Protein AF-A0A957WSA9-F1 (afdb_monomer_lite)

Radius of gyration: 11.17 Å; chains: 1; bounding box: 22×19×30 Å

pLDDT: mean 97.59, std 2.16, range [84.31, 98.81]

Foldseek 3Di:
DEAEEAPPPVVVVVLVVQLVVCCVVPVDDSVVSVVVSVCCVPPVVNYYYHYDD

Sequence (53 aa):
MYVCGDGRRMAPAVHETCVRIYQEATGSTLDEAERWMTEMERNYGRYVADVFA

Structure (mmCIF, N/CA/C/O backbone):
data_AF-A0A957WSA9-F1
#
_entry.id   AF-A0A957WSA9-F1
#
loop_
_atom_site.group_PDB
_atom_site.id
_atom_site.type_symbol
_atom_site.label_atom_id
_atom_site.label_alt_id
_atom_site.label_comp_id
_atom_site.label_asym_id
_atom_site.label_entity_id
_atom_site.label_seq_id
_atom_site.pdbx_PDB_ins_code
_atom_site.Cartn_x
_atom_site.Cartn_y
_atom_site.Cartn_z
_atom_site.occupancy
_atom_site.B_iso_or_equiv
_atom_site.auth_seq_id
_atom_site.auth_comp_id
_atom_site.auth_asym_id
_atom_site.auth_atom_id
_atom_site.pdbx_PDB_model_num
ATOM 1 N N . MET A 1 1 ? 8.326 -2.785 1.859 1.00 93.62 1 MET A N 1
ATOM 2 C CA . MET A 1 1 ? 7.850 -3.459 0.642 1.00 93.62 1 MET A CA 1
ATOM 3 C C . MET A 1 1 ? 8.285 -2.618 -0.537 1.00 93.62 1 MET A C 1
ATOM 5 O O . MET A 1 1 ? 8.123 -1.405 -0.484 1.00 93.62 1 MET A O 1
ATOM 9 N N . TYR 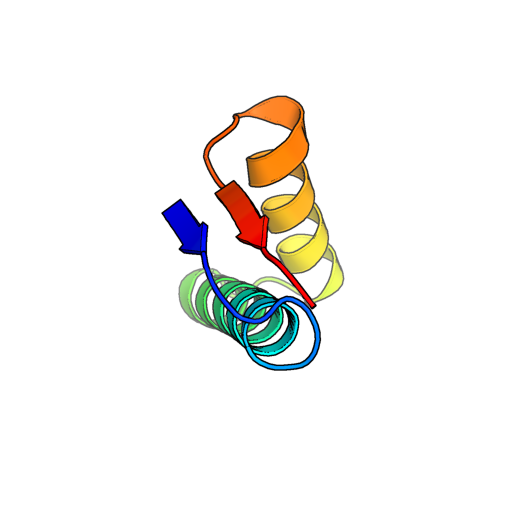A 1 2 ? 8.862 -3.258 -1.547 1.00 97.75 2 TYR A N 1
ATOM 10 C CA . TYR A 1 2 ? 9.292 -2.607 -2.779 1.00 97.75 2 TYR A CA 1
ATOM 11 C C . TYR A 1 2 ? 8.541 -3.248 -3.940 1.00 97.75 2 TYR A C 1
ATOM 13 O O . TYR A 1 2 ? 8.464 -4.476 -4.001 1.00 97.75 2 TYR A O 1
ATOM 21 N N . VAL A 1 3 ? 7.982 -2.427 -4.823 1.00 97.69 3 VAL A N 1
ATOM 22 C CA . VAL A 1 3 ? 7.265 -2.862 -6.025 1.00 97.69 3 VAL A CA 1
ATOM 23 C C . VAL A 1 3 ? 7.962 -2.242 -7.225 1.00 97.69 3 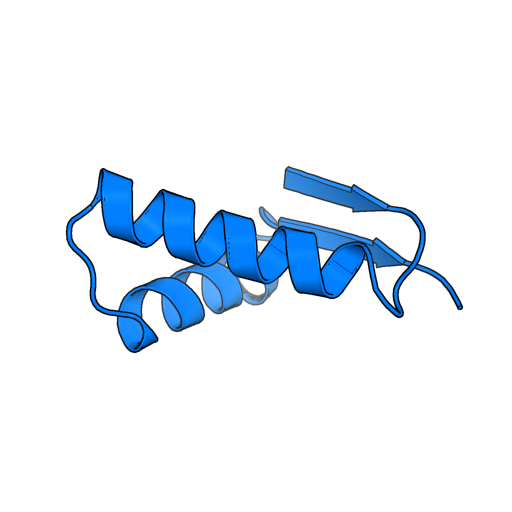VAL A C 1
ATOM 25 O O . VAL A 1 3 ? 8.117 -1.027 -7.276 1.00 97.69 3 VAL A O 1
ATOM 28 N N . CYS A 1 4 ? 8.389 -3.054 -8.189 1.00 98.25 4 CYS A N 1
ATOM 29 C CA . CYS A 1 4 ? 8.952 -2.553 -9.438 1.00 98.25 4 CYS A CA 1
ATOM 30 C C . CYS A 1 4 ? 8.430 -3.335 -10.641 1.00 98.25 4 CYS A C 1
ATOM 32 O O . CYS A 1 4 ? 8.098 -4.516 -10.527 1.00 98.25 4 CYS A O 1
ATOM 34 N N . GLY A 1 5 ? 8.326 -2.668 -11.790 1.00 97.75 5 GLY A N 1
ATOM 35 C CA . GLY A 1 5 ? 7.795 -3.264 -13.015 1.00 97.75 5 GLY A CA 1
ATOM 36 C C . GLY A 1 5 ? 6.705 -2.423 -13.675 1.00 97.75 5 GLY A C 1
ATOM 37 O O . GLY A 1 5 ? 6.747 -1.196 -13.656 1.00 97.75 5 GLY A O 1
ATOM 38 N N . ASP A 1 6 ? 5.718 -3.101 -14.260 1.00 98.31 6 ASP A N 1
ATOM 39 C CA . ASP A 1 6 ? 4.619 -2.475 -15.000 1.00 98.31 6 ASP A CA 1
ATOM 40 C C . ASP A 1 6 ? 3.715 -1.620 -14.090 1.00 98.31 6 ASP A C 1
ATOM 42 O O . ASP A 1 6 ? 2.988 -2.120 -13.230 1.00 98.31 6 ASP A O 1
ATOM 46 N N . GLY A 1 7 ? 3.744 -0.308 -14.311 1.00 97.50 7 GLY A N 1
ATOM 47 C CA . GLY A 1 7 ? 2.955 0.680 -13.579 1.00 97.50 7 GLY A CA 1
ATOM 48 C C . GLY A 1 7 ? 1.506 0.791 -14.047 1.00 97.50 7 GLY A C 1
ATOM 49 O O . GLY A 1 7 ? 0.709 1.456 -13.392 1.00 97.50 7 GLY A O 1
ATOM 50 N N . ARG A 1 8 ? 1.144 0.157 -15.171 1.00 97.31 8 ARG A N 1
ATOM 51 C CA . ARG A 1 8 ? -0.202 0.264 -15.758 1.00 97.31 8 ARG A CA 1
ATOM 52 C C . ARG A 1 8 ? -1.184 -0.773 -15.226 1.00 97.31 8 ARG A C 1
ATOM 54 O O . ARG A 1 8 ? -2.364 -0.469 -15.098 1.00 97.31 8 ARG A O 1
ATOM 61 N N . ARG A 1 9 ? -0.729 -1.998 -14.972 1.00 97.81 9 ARG A N 1
ATOM 62 C CA . ARG A 1 9 ? -1.567 -3.138 -14.570 1.00 97.81 9 ARG A CA 1
ATOM 63 C C . ARG A 1 9 ? -1.023 -3.829 -13.330 1.00 97.81 9 ARG A C 1
ATOM 65 O O . ARG A 1 9 ? -1.792 -4.090 -12.413 1.00 97.81 9 ARG A O 1
ATOM 72 N N . MET A 1 10 ? 0.277 -4.120 -13.288 1.00 98.25 10 MET A N 1
ATOM 73 C CA . MET A 1 10 ? 0.863 -4.880 -12.180 1.00 98.25 10 MET A CA 1
ATOM 74 C C . MET A 1 10 ? 0.858 -4.074 -10.878 1.00 98.25 10 MET A C 1
ATOM 76 O O . MET A 1 10 ? 0.318 -4.549 -9.883 1.00 98.25 10 MET A O 1
ATOM 80 N N . ALA A 1 11 ? 1.395 -2.852 -10.877 1.00 98.31 11 ALA A N 1
ATOM 81 C CA . ALA A 1 11 ? 1.512 -2.070 -9.647 1.00 98.31 11 ALA A CA 1
ATOM 82 C C . ALA A 1 11 ? 0.157 -1.728 -8.987 1.00 98.31 11 ALA A C 1
ATOM 84 O O . ALA A 1 11 ? 0.048 -1.923 -7.774 1.00 98.31 11 ALA A O 1
ATOM 85 N N . PRO A 1 12 ? -0.897 -1.321 -9.731 1.00 98.06 12 PRO A N 1
ATOM 86 C CA . PRO A 1 12 ? -2.229 -1.145 -9.146 1.00 98.06 12 PRO A CA 1
ATOM 87 C C . PRO A 1 12 ? -2.784 -2.437 -8.530 1.00 98.06 12 PRO A C 1
ATOM 89 O O . PRO A 1 12 ? -3.252 -2.425 -7.395 1.00 98.06 12 PRO A O 1
ATOM 92 N N . ALA A 1 13 ? -2.647 -3.577 -9.219 1.00 98.56 13 ALA A N 1
ATOM 93 C CA . ALA A 1 13 ? -3.130 -4.862 -8.710 1.00 98.56 13 ALA A CA 1
ATOM 94 C C . ALA A 1 13 ? -2.380 -5.324 -7.445 1.00 98.56 13 ALA A C 1
ATOM 96 O O . ALA A 1 13 ? -2.968 -5.946 -6.553 1.00 98.56 13 ALA A O 1
ATOM 97 N N . VAL A 1 14 ? -1.080 -5.018 -7.343 1.00 98.44 14 VAL A N 1
ATOM 98 C CA . VAL A 1 14 ? -0.293 -5.266 -6.126 1.00 98.44 14 VAL A CA 1
ATOM 99 C C . VAL A 1 14 ? -0.784 -4.392 -4.975 1.00 98.44 14 VAL A C 1
ATOM 101 O O . VAL A 1 14 ? -0.980 -4.921 -3.880 1.00 98.44 14 VAL A O 1
ATOM 104 N N . HIS A 1 15 ? -1.036 -3.099 -5.209 1.00 98.38 15 HIS A N 1
ATOM 105 C CA . HIS A 1 15 ? -1.591 -2.196 -4.192 1.00 98.38 15 HIS A CA 1
ATOM 106 C C . HIS A 1 15 ? -2.936 -2.705 -3.663 1.00 98.38 15 HIS A C 1
ATOM 108 O O . HIS A 1 15 ? -3.075 -2.923 -2.461 1.00 98.38 15 HIS A O 1
ATOM 114 N N . GLU A 1 16 ? -3.884 -3.006 -4.556 1.00 98.69 16 GLU A N 1
ATOM 115 C CA . GLU A 1 16 ? -5.203 -3.556 -4.200 1.00 98.69 16 GLU A CA 1
ATOM 116 C C . GLU A 1 16 ? -5.090 -4.856 -3.391 1.00 98.69 16 GLU A C 1
ATOM 118 O O . GLU A 1 16 ? -5.829 -5.094 -2.432 1.00 98.69 16 GLU A O 1
ATOM 123 N N . THR A 1 17 ? -4.128 -5.708 -3.746 1.00 98.69 17 THR A N 1
ATOM 124 C CA . THR A 1 17 ? -3.875 -6.949 -3.010 1.00 98.69 17 THR A CA 1
ATOM 125 C C . THR A 1 17 ? -3.321 -6.672 -1.613 1.00 98.69 17 THR A C 1
ATOM 127 O O . THR A 1 17 ? -3.727 -7.339 -0.665 1.00 98.69 17 THR A O 1
ATOM 130 N N . CYS A 1 18 ? -2.442 -5.681 -1.452 1.00 98.50 18 CYS A N 1
ATOM 131 C CA . CYS A 1 18 ? -1.920 -5.285 -0.141 1.00 98.50 18 CYS A CA 1
ATOM 132 C C . CYS A 1 18 ? -3.019 -4.722 0.766 1.00 98.50 18 CYS A C 1
ATOM 134 O O . CYS A 1 18 ? -3.077 -5.087 1.940 1.00 98.50 18 CYS A O 1
ATOM 136 N N . VAL A 1 19 ? -3.917 -3.903 0.212 1.00 98.75 19 VAL A N 1
ATOM 137 C CA . VAL A 1 19 ? -5.106 -3.398 0.914 1.00 98.75 19 VAL A CA 1
ATOM 138 C C . VAL A 1 19 ? -5.948 -4.566 1.429 1.00 98.75 19 VAL A C 1
ATOM 140 O O . VAL A 1 19 ? -6.221 -4.640 2.626 1.00 98.75 19 VAL A O 1
ATOM 143 N N . ARG A 1 20 ? -6.278 -5.539 0.568 1.00 98.81 20 ARG A N 1
ATOM 144 C CA . ARG A 1 20 ? -7.053 -6.725 0.970 1.00 98.81 20 ARG A CA 1
ATOM 145 C C . ARG A 1 20 ? -6.350 -7.554 2.047 1.00 98.81 20 ARG A C 1
ATOM 147 O O . ARG A 1 20 ? -6.989 -7.930 3.024 1.00 98.81 20 ARG A O 1
ATOM 154 N N . ILE A 1 21 ? -5.044 -7.798 1.909 1.00 98.69 21 ILE A N 1
ATOM 155 C CA . ILE A 1 21 ? -4.253 -8.515 2.924 1.00 98.69 21 ILE A CA 1
ATOM 156 C C . ILE A 1 21 ? -4.337 -7.797 4.278 1.00 98.69 21 ILE A C 1
ATOM 158 O O . ILE A 1 21 ? -4.511 -8.445 5.309 1.00 98.69 21 ILE A O 1
ATOM 162 N N . TYR A 1 22 ? -4.238 -6.466 4.288 1.00 98.62 22 TYR A N 1
ATOM 163 C CA . TYR A 1 22 ? -4.345 -5.685 5.517 1.00 98.62 22 TYR A CA 1
ATOM 164 C C . TYR A 1 22 ? -5.742 -5.791 6.144 1.00 98.62 22 TYR A C 1
ATOM 166 O O . TYR A 1 22 ? -5.847 -6.039 7.347 1.00 98.62 22 TYR A O 1
ATOM 174 N N . GLN A 1 23 ? -6.805 -5.670 5.342 1.00 98.75 23 GLN A N 1
ATOM 175 C CA . GLN A 1 23 ? -8.182 -5.829 5.820 1.00 98.75 23 GLN A CA 1
ATOM 176 C C . GLN A 1 23 ? -8.421 -7.213 6.429 1.00 98.75 23 GLN A C 1
ATOM 178 O O . GLN A 1 23 ? -8.965 -7.313 7.524 1.00 98.75 23 GLN A O 1
ATOM 183 N N . GLU A 1 24 ? -7.981 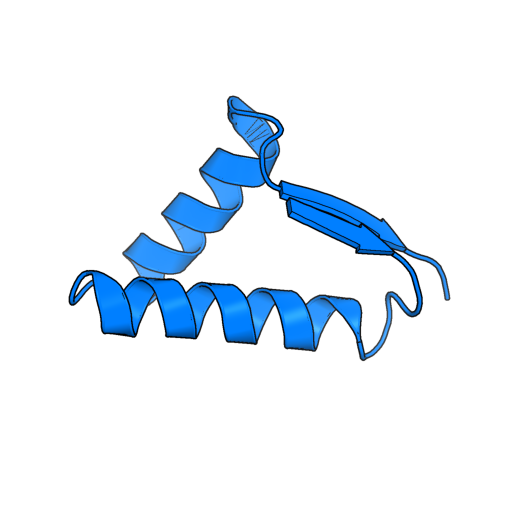-8.280 5.759 1.00 98.75 24 GLU A N 1
ATOM 184 C CA . GLU A 1 24 ? -8.136 -9.655 6.247 1.00 98.75 24 GLU A CA 1
ATOM 185 C C . GLU A 1 24 ? -7.364 -9.894 7.552 1.00 98.75 24 GLU A C 1
ATOM 187 O O . GLU A 1 24 ? -7.869 -10.549 8.462 1.00 98.75 24 GLU A O 1
ATOM 192 N N . ALA A 1 25 ? -6.156 -9.336 7.672 1.00 98.69 25 ALA A N 1
ATOM 193 C CA . ALA A 1 25 ? -5.307 -9.520 8.847 1.00 98.69 25 ALA A CA 1
ATOM 194 C C . ALA A 1 25 ? -5.763 -8.717 10.077 1.00 98.69 25 ALA A C 1
ATOM 196 O O . ALA A 1 25 ? -5.447 -9.095 11.205 1.00 98.69 25 ALA A O 1
ATOM 197 N N . THR A 1 26 ? -6.461 -7.597 9.877 1.00 98.50 26 THR A N 1
ATOM 198 C CA . THR A 1 26 ? -6.789 -6.643 10.952 1.00 98.50 26 THR A CA 1
ATOM 199 C C . THR A 1 26 ? -8.285 -6.487 11.211 1.00 98.50 26 THR A C 1
ATOM 201 O O . THR A 1 26 ? -8.669 -5.964 12.255 1.00 98.50 26 THR A O 1
ATOM 204 N N . GLY A 1 27 ? -9.133 -6.934 10.283 1.00 98.62 27 GLY A N 1
ATOM 205 C CA . GLY A 1 27 ? -10.568 -6.658 10.286 1.00 98.62 27 GLY A CA 1
ATOM 206 C C . GLY A 1 27 ? -10.924 -5.220 9.893 1.00 98.62 27 GLY A C 1
ATOM 207 O O . GLY A 1 27 ? -12.042 -4.789 10.169 1.00 98.62 27 GLY A O 1
ATOM 208 N N . SER A 1 28 ? -9.998 -4.462 9.294 1.00 98.56 28 SER A N 1
ATOM 209 C CA . SER A 1 28 ? -10.223 -3.050 8.977 1.00 98.56 28 SER A CA 1
ATOM 210 C C . SER A 1 28 ? -11.204 -2.840 7.823 1.00 98.56 28 SER A C 1
ATOM 212 O O . SER A 1 28 ? -11.354 -3.655 6.905 1.00 98.56 28 SER A O 1
ATOM 214 N N . THR A 1 29 ? -11.820 -1.664 7.815 1.00 98.75 29 THR A N 1
ATOM 215 C CA . THR A 1 29 ? -12.560 -1.169 6.652 1.00 98.75 29 THR A CA 1
ATOM 216 C C . THR A 1 29 ? -11.618 -0.864 5.480 1.00 98.75 29 THR A C 1
ATOM 218 O O . THR A 1 29 ? -10.394 -0.811 5.640 1.00 98.75 29 THR A O 1
ATOM 221 N N . LEU A 1 30 ? -12.194 -0.674 4.288 1.00 98.56 30 LEU A N 1
ATOM 222 C CA . LEU A 1 30 ? -11.433 -0.324 3.085 1.00 98.56 30 LEU A CA 1
ATOM 223 C C . LEU A 1 30 ? -10.721 1.022 3.265 1.00 98.56 30 LEU A C 1
ATOM 225 O O . LEU A 1 30 ? -9.518 1.110 3.048 1.00 98.56 30 LEU A O 1
ATOM 229 N N . ASP A 1 31 ? -11.443 2.037 3.745 1.00 98.69 31 ASP A N 1
ATOM 230 C CA . ASP A 1 31 ? -10.905 3.378 3.994 1.00 98.69 31 ASP A CA 1
ATOM 231 C C . ASP A 1 31 ? -9.723 3.360 4.975 1.00 98.69 31 ASP A C 1
ATOM 233 O O . ASP A 1 31 ? -8.728 4.057 4.780 1.00 98.69 31 ASP A O 1
ATOM 237 N N . GLU A 1 32 ? -9.803 2.546 6.032 1.00 98.75 32 GLU A N 1
ATOM 238 C CA . GLU A 1 32 ? -8.707 2.390 6.991 1.00 98.75 32 GLU A CA 1
ATOM 239 C C . GLU A 1 32 ? -7.482 1.721 6.367 1.00 98.75 32 GLU A C 1
ATOM 241 O O . GLU A 1 32 ? -6.359 2.159 6.625 1.00 98.75 32 GLU A O 1
ATOM 246 N N . ALA A 1 33 ? -7.688 0.699 5.535 1.00 98.75 33 ALA A N 1
ATOM 247 C CA . ALA A 1 33 ? -6.611 -0.008 4.850 1.00 98.75 33 ALA A CA 1
ATOM 248 C C . ALA A 1 33 ? -5.919 0.872 3.797 1.00 98.75 33 ALA A C 1
ATOM 250 O O . ALA A 1 33 ? -4.691 0.904 3.727 1.00 98.75 33 ALA A O 1
ATOM 251 N N . GLU A 1 34 ? -6.687 1.643 3.026 1.00 98.56 34 GLU A N 1
ATOM 252 C CA . GLU A 1 34 ? -6.158 2.609 2.055 1.00 98.56 34 GLU A CA 1
ATOM 253 C C . GLU A 1 34 ? -5.383 3.737 2.742 1.00 98.56 34 GLU A C 1
ATOM 255 O O . GLU A 1 34 ? -4.288 4.122 2.312 1.00 98.56 34 GLU A O 1
ATOM 260 N N . ARG A 1 35 ? -5.906 4.241 3.868 1.00 98.56 35 ARG A N 1
ATOM 261 C CA . ARG A 1 35 ? -5.190 5.220 4.691 1.00 98.56 35 ARG A CA 1
ATOM 262 C C . ARG A 1 35 ? -3.880 4.641 5.213 1.00 98.56 35 ARG A C 1
ATOM 264 O O . ARG A 1 35 ? -2.854 5.310 5.124 1.00 98.56 35 ARG A O 1
ATOM 271 N N . TRP A 1 36 ? -3.890 3.403 5.702 1.00 98.31 36 TRP A N 1
ATOM 272 C CA . TRP A 1 36 ? -2.679 2.734 6.170 1.00 98.31 36 TRP A CA 1
ATOM 273 C C . TRP A 1 36 ? -1.640 2.577 5.051 1.00 98.31 36 TRP A C 1
ATOM 275 O O . TRP A 1 36 ? -0.478 2.929 5.252 1.00 98.31 36 TRP A O 1
ATOM 285 N N . MET A 1 37 ? -2.047 2.131 3.856 1.00 98.12 37 MET A N 1
ATOM 286 C CA . MET A 1 37 ? -1.152 2.039 2.694 1.00 98.12 37 MET A CA 1
ATOM 287 C C . MET A 1 37 ? -0.544 3.400 2.339 1.00 98.12 37 MET A C 1
ATOM 289 O O . MET A 1 37 ? 0.670 3.513 2.158 1.00 98.12 37 MET A O 1
ATOM 293 N N . THR A 1 38 ? -1.368 4.451 2.334 1.00 97.81 38 THR A N 1
ATOM 294 C CA . THR A 1 38 ? -0.925 5.828 2.080 1.00 97.81 38 THR A CA 1
ATOM 295 C C . THR A 1 38 ? 0.088 6.303 3.125 1.00 97.81 38 THR A C 1
ATOM 297 O O . THR A 1 38 ? 1.082 6.942 2.780 1.00 97.81 38 THR A O 1
ATOM 300 N N . GLU A 1 39 ? -0.118 5.991 4.406 1.00 97.94 39 GLU A N 1
ATOM 301 C CA . GLU A 1 39 ? 0.833 6.322 5.473 1.00 97.94 39 GLU A CA 1
ATOM 302 C C . GLU A 1 39 ? 2.150 5.547 5.325 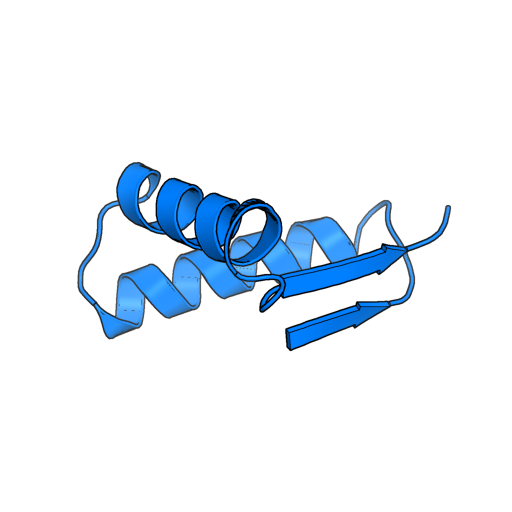1.00 97.94 39 GLU A C 1
ATOM 304 O O . GLU A 1 39 ? 3.228 6.126 5.503 1.00 97.94 39 GLU A O 1
ATOM 309 N N . MET A 1 40 ? 2.087 4.257 4.968 1.00 97.81 40 MET A N 1
ATOM 310 C CA . MET A 1 40 ? 3.276 3.434 4.722 1.00 97.81 40 MET A CA 1
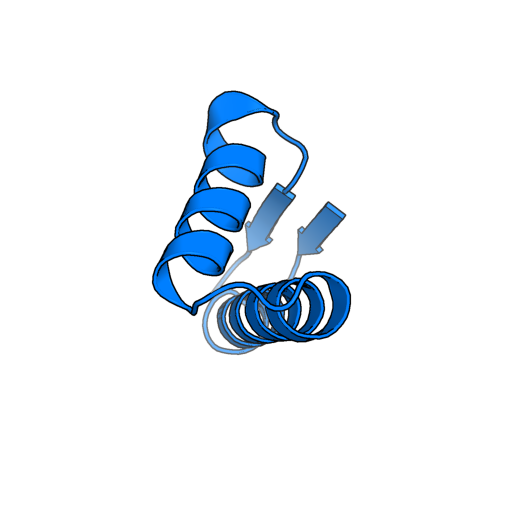ATOM 311 C C . MET A 1 40 ? 4.133 3.998 3.589 1.00 97.81 40 MET A C 1
ATOM 313 O O . MET A 1 40 ? 5.360 3.956 3.690 1.00 97.81 40 MET A O 1
ATOM 317 N N . GLU A 1 41 ? 3.507 4.542 2.548 1.00 96.38 41 GLU A N 1
ATOM 318 C CA . GLU A 1 41 ? 4.191 5.203 1.439 1.00 96.38 41 GLU A CA 1
ATOM 319 C C . GLU A 1 41 ? 4.733 6.581 1.842 1.00 96.38 41 GLU A C 1
ATOM 321 O O . GLU A 1 41 ? 5.935 6.831 1.760 1.00 96.38 41 GLU A O 1
ATOM 326 N N . ARG A 1 42 ? 3.861 7.477 2.319 1.00 96.50 42 ARG A N 1
ATOM 327 C CA . ARG A 1 42 ? 4.178 8.907 2.465 1.00 96.50 42 ARG A CA 1
ATOM 328 C C . ARG A 1 42 ? 4.962 9.253 3.723 1.00 96.50 42 ARG A C 1
ATOM 330 O O . ARG A 1 42 ? 5.789 10.160 3.681 1.00 96.50 42 ARG A O 1
ATOM 337 N N . ASN A 1 43 ? 4.693 8.566 4.832 1.00 96.31 43 ASN A N 1
ATOM 338 C CA . ASN A 1 43 ? 5.207 8.964 6.145 1.00 96.31 43 ASN A CA 1
ATOM 339 C C . ASN A 1 43 ? 6.333 8.051 6.624 1.00 96.31 43 ASN A C 1
ATOM 341 O O . ASN A 1 43 ? 7.264 8.510 7.284 1.00 96.31 43 ASN A O 1
ATOM 345 N N . TYR A 1 44 ? 6.251 6.757 6.304 1.00 95.19 44 TYR A N 1
ATOM 346 C CA . TYR A 1 44 ? 7.201 5.767 6.811 1.00 95.19 44 TYR A CA 1
ATOM 347 C C . TYR A 1 44 ? 8.195 5.259 5.763 1.00 95.19 44 TYR A C 1
ATOM 349 O O . TYR A 1 44 ? 9.170 4.612 6.146 1.00 95.19 44 TYR A O 1
ATOM 357 N N . GLY A 1 45 ? 7.957 5.500 4.466 1.00 94.31 45 GLY A N 1
ATOM 358 C CA . GLY A 1 45 ? 8.797 4.977 3.379 1.00 94.31 45 GLY A CA 1
ATOM 359 C C . GLY A 1 45 ? 8.881 3.444 3.358 1.00 94.31 45 GLY A C 1
ATOM 360 O O . GLY A 1 45 ? 9.865 2.868 2.901 1.00 94.31 45 GLY A O 1
ATOM 361 N N . ARG A 1 46 ? 7.874 2.760 3.915 1.00 96.38 46 ARG A N 1
ATOM 362 C CA . ARG A 1 46 ? 7.798 1.294 4.018 1.00 96.38 46 ARG A CA 1
ATOM 363 C C . ARG A 1 46 ? 7.069 0.656 2.843 1.00 96.38 46 ARG A C 1
ATOM 365 O O . ARG A 1 46 ? 7.108 -0.569 2.723 1.00 96.38 46 ARG A O 1
ATOM 372 N N . TYR A 1 47 ? 6.455 1.454 1.982 1.00 97.44 47 TYR A N 1
ATOM 373 C CA . TYR A 1 47 ? 5.933 1.048 0.686 1.00 97.44 47 TYR A CA 1
ATOM 374 C C . TYR A 1 47 ? 6.535 1.970 -0.374 1.00 97.44 47 TYR A C 1
ATOM 376 O O . TYR A 1 47 ? 6.347 3.179 -0.310 1.00 97.44 47 TYR A O 1
ATOM 384 N N . VAL A 1 48 ? 7.319 1.413 -1.295 1.00 97.69 48 VAL A N 1
ATOM 385 C CA . VAL A 1 48 ? 8.017 2.180 -2.335 1.00 97.69 48 VAL A CA 1
ATOM 386 C C . VAL A 1 48 ? 7.763 1.515 -3.681 1.00 97.69 48 VAL A C 1
ATOM 388 O O . VAL A 1 48 ? 7.992 0.311 -3.825 1.00 97.69 48 VAL A O 1
ATOM 391 N N . ALA A 1 49 ? 7.307 2.299 -4.655 1.00 97.06 49 ALA A N 1
ATOM 392 C CA . ALA A 1 49 ? 7.036 1.842 -6.010 1.00 97.06 49 ALA A CA 1
ATOM 393 C C . ALA A 1 49 ? 7.995 2.507 -7.012 1.00 97.06 49 ALA A C 1
ATOM 395 O O . ALA A 1 49 ? 8.041 3.730 -7.110 1.00 97.06 49 ALA A O 1
ATOM 396 N N . ASP A 1 50 ? 8.735 1.692 -7.762 1.00 98.06 50 ASP A N 1
ATOM 397 C CA . ASP A 1 50 ? 9.595 2.103 -8.878 1.00 98.06 50 ASP A CA 1
ATOM 398 C C . ASP A 1 50 ? 9.082 1.462 -10.176 1.00 98.06 50 ASP A C 1
ATOM 400 O O . ASP A 1 50 ? 9.437 0.335 -10.534 1.00 98.06 50 ASP A O 1
ATOM 404 N N . VAL A 1 51 ? 8.128 2.132 -10.823 1.00 97.88 51 VAL A N 1
ATOM 405 C CA . VAL A 1 51 ? 7.275 1.538 -11.863 1.00 97.88 51 VAL A CA 1
ATOM 406 C C . VAL A 1 51 ? 7.325 2.323 -13.170 1.00 97.88 51 VAL A C 1
ATOM 408 O O . VAL A 1 51 ? 7.474 3.543 -13.179 1.00 97.88 51 VAL A O 1
ATOM 411 N N . PHE A 1 52 ? 7.174 1.613 -14.287 1.00 95.50 52 PHE A N 1
ATOM 412 C CA . PHE A 1 52 ? 7.323 2.146 -15.645 1.00 95.50 52 PHE A CA 1
ATOM 413 C C . PHE A 1 52 ? 6.172 1.720 -16.571 1.00 95.50 52 PHE A C 1
ATOM 415 O O . PHE A 1 52 ? 5.388 0.833 -16.233 1.00 95.50 52 PHE A O 1
ATOM 422 N N . ALA A 1 53 ? 6.041 2.381 -17.727 1.00 84.31 53 ALA A N 1
ATOM 423 C CA . ALA A 1 53 ? 4.916 2.251 -18.662 1.00 84.31 53 ALA A CA 1
ATOM 424 C C . ALA A 1 53 ? 5.324 1.751 -20.051 1.00 84.31 53 ALA A C 1
ATOM 426 O O . ALA A 1 53 ? 6.441 2.096 -20.494 1.00 84.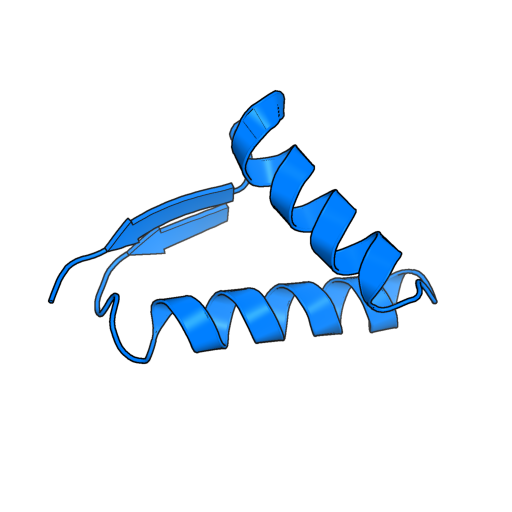31 53 ALA A O 1
#

Secondary structure (DSSP, 8-state):
-EEEEETTTHHHHHHHHHHHHHHHHH---HHHHHHHHHHHHHTT--SEEEEE-